Protein 2A26 (pdb70)

Sequence (140 aa):
HMASEELQKDLEEVVKKVVLLLLEEKKAATRKRVRDALTAEKSKIETEIKNKMQQKSHMASEELQKDLEEVKVLLEKATRKRVRDALTTAEKSSKIETEIKNKMSHMASEELQKDLEEVKVLLEKATRKRVRDALTAEKSKIETEIKNKM

Foldseek 3Di:
DDDLVVLVVVLVVLVVVLVVDDDVVVVVVSVVVNVVSVVVNVVNVVVD/DPLDLVVLVVVLVVLVVVLVVDDDPVVNVVSVVSNVVSVVSNVVVD/DVLDLVVLVVQLVVLVVVLVVDDDVVSVVVSVVVNVVSVVSNVVVD

Structure (mmCIF, N/CA/C/O backbone):
data_2A26
#
_entry.id   2A26
#
_cell.length_a   58.793
_cell.length_b   152.609
_cell.length_c   36.988
_cell.angle_alpha   90.00
_cell.angle_beta   90.00
_cell.angle_gamma   90.00
#
_symmetry.space_group_name_H-M   'C 2 2 21'
#
loop_
_entity.id
_entity.type
_entity.pdbx_description
1 polymer 'Calcyclin-binding protein'
2 non-polymer 'SULFATE ION'
3 non-polymer '3-CYCLOHEXYL-1-PROPYLSULFONIC ACID'
4 water water
#
loop_
_atom_site.group_PDB
_atom_site.id
_atom_site.type_symbol
_atom_site.label_atom_id
_atom_site.label_alt_id
_atom_site.label_comp_id
_atom_site.label_asym_id
_atom_site.label_entity_id
_atom_site.label_seq_id
_atom_site.pdbx_PDB_ins_code
_atom_site.Cartn_x
_atom_site.Cartn_y
_atom_site.Cartn_z
_atom_site.occupancy
_atom_site.B_iso_or_equiv
_atom_site.auth_seq_id
_atom_site.auth_comp_id
_atom_site.auth_asym_id
_atom_site.auth_atom_id
_atom_site.pdbx_PDB_model_num
ATOM 1 N N . HIS A 1 3 ? 11.440 31.410 -11.322 1.00 28.34 0 HIS A N 1
ATOM 2 C CA . HIS A 1 3 ? 12.587 31.947 -12.122 1.00 26.36 0 HIS A CA 1
ATOM 3 C C . HIS A 1 3 ? 13.697 32.510 -11.237 1.00 26.02 0 HIS A C 1
ATOM 4 O O . HIS A 1 3 ? 13.399 32.981 -10.113 1.00 28.01 0 HIS A O 1
ATOM 11 N N . MET A 1 4 ? 14.942 32.458 -11.741 1.00 25.11 1 MET A N 1
ATOM 12 C CA . MET A 1 4 ? 16.148 32.746 -10.927 1.00 23.81 1 MET A CA 1
ATOM 13 C C . MET A 1 4 ? 17.026 33.836 -11.510 1.00 23.07 1 MET A C 1
ATOM 14 O O . MET A 1 4 ? 17.111 33.982 -12.740 1.00 24.84 1 MET A O 1
ATOM 19 N N . ALA A 1 5 ? 17.669 34.624 -10.646 1.00 19.63 2 ALA A N 1
ATOM 20 C CA . ALA A 1 5 ? 18.655 35.608 -11.087 1.00 19.00 2 ALA A CA 1
ATOM 21 C C . ALA A 1 5 ? 19.994 35.318 -10.348 1.00 18.48 2 ALA A C 1
ATOM 22 O O . ALA A 1 5 ? 19.958 35.204 -9.108 1.00 16.96 2 ALA A O 1
ATOM 24 N N . SER A 1 6 ? 21.153 35.215 -11.024 1.00 19.46 3 SER A N 1
ATOM 25 C CA . SER A 1 6 ? 22.483 34.937 -10.430 1.00 18.87 3 SER A CA 1
ATOM 26 C C . SER A 1 6 ? 22.798 35.818 -9.228 1.00 17.11 3 SER A C 1
ATOM 27 O O . SER A 1 6 ? 23.180 35.349 -8.157 1.00 16.05 3 SER A O 1
ATOM 30 N N . GLU A 1 7 ? 22.560 37.108 -9.394 1.00 15.83 4 GLU A N 1
ATOM 31 C CA . GLU A 1 7 ? 22.900 38.036 -8.320 1.00 16.14 4 GLU A CA 1
ATOM 32 C C . GLU A 1 7 ? 22.056 37.756 -7.082 1.00 14.10 4 GLU A C 1
ATOM 33 O O . GLU A 1 7 ? 22.548 37.888 -5.944 1.00 15.17 4 GLU A O 1
ATOM 39 N N . GLU A 1 8 ? 20.759 37.460 -7.251 1.00 13.32 5 GLU A N 1
ATOM 40 C CA . GLU A 1 8 ? 19.904 37.199 -6.118 1.00 12.26 5 GLU A CA 1
ATOM 41 C C . GLU A 1 8 ? 20.247 35.876 -5.452 1.00 11.17 5 GLU A C 1
ATOM 42 O O . GLU A 1 8 ? 20.261 35.768 -4.219 1.00 12.03 5 GLU A O 1
ATOM 48 N N . LEU A 1 9 ? 20.548 34.857 -6.246 1.00 11.82 6 LEU A N 1
ATOM 49 C CA . LEU A 1 9 ? 20.993 33.555 -5.709 1.00 12.04 6 LEU A CA 1
ATOM 50 C C . LEU A 1 9 ? 22.304 33.712 -4.917 1.00 11.56 6 LEU A C 1
ATOM 51 O O . LEU A 1 9 ? 22.452 33.063 -3.881 1.00 12.03 6 LEU A O 1
ATOM 56 N N . GLN A 1 10 ? 23.217 34.577 -5.327 1.00 12.39 7 GLN A N 1
ATOM 57 C CA . GLN A 1 10 ? 24.441 34.804 -4.581 1.00 13.01 7 GLN A CA 1
ATOM 58 C C . GLN A 1 10 ? 24.150 35.467 -3.233 1.00 11.89 7 GLN A C 1
ATOM 59 O O . GLN A 1 10 ? 24.782 35.114 -2.224 1.00 13.15 7 GLN A O 1
ATOM 65 N N . LYS A 1 11 ? 23.144 36.344 -3.168 1.00 11.64 8 LYS A N 1
ATOM 66 C CA . LYS A 1 11 ? 22.750 36.896 -1.874 1.00 11.95 8 LYS A CA 1
ATOM 67 C C . LYS A 1 11 ? 22.102 35.851 -0.991 1.00 11.16 8 LYS A C 1
ATOM 68 O O . LYS A 1 11 ? 22.291 35.819 0.241 1.00 11.73 8 LYS A O 1
ATOM 74 N N . ASP A 1 12 ? 21.294 34.968 -1.580 1.00 11.09 9 ASP A N 1
ATOM 75 C CA . ASP A 1 12 ? 20.716 33.865 -0.804 1.00 11.32 9 ASP A CA 1
ATOM 76 C C . ASP A 1 12 ? 21.829 32.964 -0.248 1.00 10.87 9 ASP A C 1
ATOM 77 O O . ASP A 1 12 ? 21.759 32.521 0.901 1.00 11.37 9 ASP A O 1
ATOM 82 N N . LEU A 1 13 ? 22.835 32.666 -1.079 1.00 11.46 10 LEU A N 1
ATOM 83 C CA . LEU A 1 13 ? 23.960 31.831 -0.663 1.00 12.22 10 LEU A CA 1
ATOM 84 C C . LEU A 1 13 ? 24.690 32.481 0.529 1.00 11.28 10 LEU A C 1
ATOM 85 O O . LEU A 1 13 ? 25.037 31.796 1.491 1.00 11.92 10 LEU A O 1
ATOM 90 N N . GLU A 1 14 ? 24.904 33.784 0.439 1.00 11.38 11 GLU A N 1
ATOM 91 C CA . GLU A 1 14 ? 25.611 34.458 1.523 1.00 12.63 11 GLU A CA 1
ATOM 92 C C . GLU A 1 14 ? 24.870 34.292 2.837 1.00 11.16 11 GLU A C 1
ATOM 93 O O . GLU A 1 14 ? 25.457 34.043 3.900 1.00 13.34 11 GLU A O 1
ATOM 103 N N . GLU A 1 15 ? 23.547 34.422 2.803 1.00 11.06 12 GLU A N 1
ATOM 104 C CA . GLU A 1 15 ? 22.755 34.276 4.030 1.00 11.22 12 GLU A CA 1
ATOM 105 C C . GLU A 1 15 ? 22.714 32.838 4.522 1.00 10.97 12 GLU A C 1
ATOM 106 O O . GLU A 1 15 ? 22.836 32.606 5.729 1.00 12.45 12 GLU A O 1
ATOM 112 N N A VAL A 1 16 ? 22.477 31.866 3.637 0.50 10.96 13 VAL A N 1
ATOM 113 N N B VAL A 1 16 ? 22.560 31.860 3.641 0.50 10.88 13 VAL A N 1
ATOM 114 C CA A VAL A 1 16 ? 22.456 30.474 4.075 0.50 11.48 13 VAL A CA 1
ATOM 115 C CA B VAL A 1 16 ? 22.481 30.488 4.113 0.50 10.87 13 VAL A CA 1
ATOM 116 C C A VAL A 1 16 ? 23.768 30.194 4.784 0.50 10.91 13 VAL A C 1
ATOM 117 C C B VAL A 1 16 ? 23.806 29.974 4.718 0.50 10.92 13 VAL A C 1
ATOM 118 O O A VAL A 1 16 ? 23.748 29.587 5.861 0.50 11.72 13 VAL A O 1
ATOM 119 O O B VAL A 1 16 ? 23.805 29.177 5.658 0.50 11.57 13 VAL A O 1
ATOM 126 N N A LYS A 1 17 ? 24.895 30.656 4.219 0.50 11.50 14 LYS A N 1
ATOM 127 N N B LYS A 1 17 ? 24.949 30.448 4.228 0.50 11.43 14 LYS A N 1
ATOM 128 C CA A LYS A 1 17 ? 26.212 30.520 4.850 0.50 11.57 14 LYS A CA 1
ATOM 129 C CA B LYS A 1 17 ? 26.238 30.017 4.766 0.50 11.81 14 LYS A CA 1
ATOM 130 C C A LYS A 1 17 ? 26.202 31.142 6.262 0.50 9.98 14 LYS A C 1
ATOM 131 C C B LYS A 1 17 ? 26.399 30.462 6.196 0.50 11.10 14 LYS A C 1
ATOM 132 O O A LYS A 1 17 ? 26.675 30.528 7.226 0.50 11.68 14 LYS A O 1
ATOM 133 O O B LYS A 1 17 ? 26.940 29.715 7.011 0.50 11.40 14 LYS A O 1
ATOM 144 N N A VAL A 1 18 ? 25.701 32.373 6.393 0.50 10.42 15 VAL A N 1
ATOM 145 N N B VAL A 1 18 ? 25.967 31.673 6.513 0.50 10.21 15 VAL A N 1
ATOM 146 C CA A VAL A 1 18 ? 25.631 33.008 7.699 0.50 11.04 15 VAL A CA 1
ATOM 147 C CA B VAL A 1 18 ? 26.022 32.184 7.866 0.50 10.78 15 VAL A CA 1
ATOM 148 C C A VAL A 1 18 ? 24.822 32.196 8.714 0.50 10.86 15 VAL A C 1
ATOM 149 C C B VAL A 1 18 ? 25.108 31.381 8.754 0.50 10.16 15 VAL A C 1
ATOM 150 O O A VAL A 1 18 ? 25.235 32.045 9.873 0.50 12.14 15 VAL A O 1
ATOM 151 O O B VAL A 1 18 ? 25.503 30.947 9.846 0.50 11.38 15 VAL A O 1
ATOM 158 N N A LEU A 1 19 ? 23.675 31.671 8.288 0.50 9.86 16 LEU A N 1
ATOM 159 N N B LEU A 1 19 ? 23.866 31.173 8.324 0.50 9.84 16 LEU A N 1
ATOM 160 C CA A LEU A 1 19 ? 22.862 30.852 9.187 0.50 10.63 16 LEU A CA 1
ATOM 161 C CA B LEU A 1 19 ? 22.918 30.489 9.204 0.50 9.86 16 LEU A CA 1
ATOM 162 C C A LEU A 1 19 ? 23.564 29.573 9.581 0.50 9.98 16 LEU A C 1
ATOM 163 C C B LEU A 1 19 ? 23.235 29.018 9.413 0.50 10.99 16 LEU A C 1
ATOM 164 O O A LEU A 1 19 ? 23.422 29.126 10.729 0.50 10.54 16 LEU A O 1
ATOM 165 O O B LEU A 1 19 ? 22.987 28.467 10.479 0.50 11.95 16 LEU A O 1
ATOM 174 N N A LEU A 1 20 ? 24.328 29.001 8.654 0.50 10.82 17 LEU A N 1
ATOM 175 N N B LEU A 1 20 ? 23.778 28.369 8.403 0.50 10.81 17 LEU A N 1
ATOM 176 C CA A LEU A 1 20 ? 25.091 27.785 8.911 0.50 11.50 17 LEU A CA 1
ATOM 177 C CA B LEU A 1 20 ? 24.199 26.983 8.545 0.50 11.70 17 LEU A CA 1
ATOM 178 C C A LEU A 1 20 ? 26.262 28.008 9.889 0.50 12.26 17 LEU A C 1
ATOM 179 C C B LEU A 1 20 ? 25.182 26.830 9.695 0.50 11.32 17 LEU A C 1
ATOM 180 O O A LEU A 1 20 ? 26.795 27.048 10.445 0.50 14.37 17 LEU A O 1
ATOM 181 O O B LEU A 1 20 ? 25.110 25.882 10.498 0.50 13.36 17 LEU A O 1
ATOM 190 N N A GLU A 1 21 ? 26.692 29.252 10.070 0.50 11.50 18 GLU A N 1
ATOM 191 N N B GLU A 1 21 ? 26.128 27.749 9.799 0.50 12.56 18 GLU A N 1
ATOM 192 C CA A GLU A 1 21 ? 27.655 29.610 11.119 0.50 12.49 18 GLU A CA 1
ATOM 193 C CA B GLU A 1 21 ? 27.110 27.648 10.862 0.50 12.90 18 GLU A CA 1
ATOM 194 C C A GLU A 1 21 ? 27.047 29.351 12.483 0.50 12.90 18 GLU A C 1
ATOM 195 C C B GLU A 1 21 ? 26.484 27.806 12.229 0.50 13.44 18 GLU A C 1
ATOM 196 O O A GLU A 1 21 ? 27.802 29.037 13.403 0.50 15.98 18 GLU A O 1
ATOM 197 O O B GLU A 1 21 ? 26.918 27.158 13.188 0.50 15.21 18 GLU A O 1
ATOM 208 N N A LYS A 1 22 ? 25.714 29.498 12.579 0.50 12.75 19 LYS A N 1
ATOM 209 N N B LYS A 1 22 ? 25.503 28.680 12.328 0.50 12.74 19 LYS A N 1
ATOM 210 C CA A LYS A 1 22 ? 24.924 29.528 13.828 0.50 14.53 19 LYS A CA 1
ATOM 211 C CA B LYS A 1 22 ? 24.940 29.025 13.634 0.50 14.95 19 LYS A CA 1
ATOM 212 C C A LYS A 1 22 ? 24.213 28.223 14.204 0.50 14.84 19 LYS A C 1
ATOM 213 C C B LYS A 1 22 ? 23.921 27.989 14.086 0.50 15.14 19 LYS A C 1
ATOM 214 O O A LYS A 1 22 ? 24.113 27.812 15.373 0.50 15.42 19 LYS A O 1
ATOM 215 O O B LYS A 1 22 ? 23.411 28.091 15.240 0.50 16.86 19 LYS A O 1
ATOM 226 N N A ALA A 1 23 ? 23.682 27.516 13.243 0.50 15.66 20 ALA A N 1
ATOM 227 N N B ALA A 1 23 ? 23.670 26.995 13.224 0.50 15.02 20 ALA A N 1
ATOM 228 C CA A ALA A 1 23 ? 22.789 26.411 13.555 0.50 16.00 20 ALA A CA 1
ATOM 229 C CA B ALA A 1 23 ? 22.683 25.954 13.454 0.50 16.64 20 ALA A CA 1
ATOM 230 C C A ALA A 1 23 ? 23.512 25.271 14.309 0.50 17.28 20 ALA A C 1
ATOM 231 C C B ALA A 1 23 ? 23.438 24.899 14.164 0.50 18.15 20 ALA A C 1
ATOM 232 O O A ALA A 1 23 ? 24.680 25.012 13.943 0.50 17.74 20 ALA A O 1
ATOM 233 O O B ALA A 1 23 ? 24.491 24.396 13.732 0.50 18.72 20 ALA A O 1
ATOM 236 N N . THR A 1 24 ? 22.829 24.627 15.294 1.00 18.39 21 THR A N 1
ATOM 237 C CA . THR A 1 24 ? 23.303 23.587 16.208 1.00 20.84 21 THR A CA 1
ATOM 238 C C . THR A 1 24 ? 22.511 22.280 16.085 1.00 21.08 21 THR A C 1
ATOM 239 O O . THR A 1 24 ? 22.999 21.237 16.533 1.00 24.45 21 THR A O 1
ATOM 243 N N . ARG A 1 25 ? 21.286 22.313 15.565 1.00 17.28 22 ARG A N 1
ATOM 244 C CA . ARG A 1 25 ? 20.430 21.125 15.544 1.00 16.45 22 ARG A CA 1
ATOM 245 C C . ARG A 1 25 ? 20.635 20.362 14.224 1.00 15.68 22 ARG A C 1
ATOM 246 O O . ARG A 1 25 ? 20.569 20.961 13.139 1.00 16.57 22 ARG A O 1
ATOM 254 N N . LYS A 1 26 ? 20.836 19.039 14.302 1.00 16.80 23 LYS A N 1
ATOM 255 C CA . LYS A 1 26 ? 21.068 18.202 13.115 1.00 17.86 23 LYS A CA 1
ATOM 256 C C . LYS A 1 26 ? 20.038 18.426 12.001 1.00 15.74 23 LYS A C 1
ATOM 257 O O . LYS A 1 26 ? 20.408 18.613 10.835 1.00 17.08 23 LYS A O 1
ATOM 263 N N . ARG A 1 27 ? 18.735 18.382 12.320 1.00 16.54 24 ARG A N 1
ATOM 264 C CA . ARG A 1 27 ? 17.798 18.471 11.193 1.00 17.03 24 ARG A CA 1
ATOM 265 C C . ARG A 1 27 ? 17.812 19.828 10.520 1.00 15.10 24 ARG A C 1
ATOM 266 O O . ARG A 1 27 ? 17.547 19.903 9.323 1.00 15.38 24 ARG A O 1
ATOM 274 N N . VAL A 1 28 ? 18.139 20.868 11.305 1.00 14.95 25 VAL A N 1
ATOM 275 C CA . VAL A 1 28 ? 18.194 22.224 10.750 1.00 14.18 25 VAL A CA 1
ATOM 276 C C . VAL A 1 28 ? 19.440 22.406 9.924 1.00 13.51 25 VAL A C 1
ATOM 277 O O . VAL A 1 28 ? 19.383 22.953 8.829 1.00 13.78 25 VAL A O 1
ATOM 281 N N . ARG A 1 29 ? 20.586 21.947 10.416 1.00 14.00 26 ARG A N 1
ATOM 282 C CA . ARG A 1 29 ? 21.825 21.969 9.639 1.00 15.09 26 ARG A CA 1
ATOM 283 C C . ARG A 1 29 ? 21.649 21.178 8.349 0.50 9.79 26 ARG A C 1
ATOM 284 O O . ARG A 1 29 ? 22.061 21.645 7.286 0.50 9.46 26 ARG A O 1
ATOM 298 N N . ASP A 1 30 ? 21.010 20.000 8.404 1.00 14.19 27 ASP A N 1
ATOM 299 C CA . ASP A 1 30 ? 20.837 19.220 7.200 1.00 15.66 27 ASP A CA 1
ATOM 300 C C . ASP A 1 30 ? 19.955 19.984 6.188 1.00 13.90 27 ASP A C 1
ATOM 301 O O . ASP A 1 30 ? 20.218 20.004 4.965 1.00 15.43 27 ASP A O 1
ATOM 306 N N . ALA A 1 31 ? 18.860 20.580 6.679 1.00 14.70 28 ALA A N 1
ATOM 307 C CA . ALA A 1 31 ? 17.983 21.310 5.744 1.00 15.54 28 ALA A CA 1
ATOM 308 C C . ALA A 1 31 ? 18.695 22.495 5.106 1.00 14.01 28 ALA A C 1
ATOM 309 O O . ALA A 1 31 ? 18.539 22.759 3.912 1.00 15.40 28 ALA A O 1
ATOM 311 N N . LEU A 1 32 ? 19.496 23.222 5.883 1.00 13.66 29 LEU A N 1
ATOM 312 C CA . LEU A 1 32 ? 20.220 24.364 5.327 1.00 13.64 29 LEU A CA 1
ATOM 313 C C . LEU A 1 32 ? 21.327 23.923 4.392 1.00 13.60 29 LEU A C 1
ATOM 314 O O . LEU A 1 32 ? 21.575 24.636 3.410 1.00 15.09 29 LEU A O 1
ATOM 319 N N . THR A 1 33 ? 22.012 22.812 4.687 1.00 14.29 30 THR A N 1
ATOM 320 C CA . THR A 1 33 ? 23.057 22.319 3.772 1.00 15.83 30 THR A CA 1
ATOM 321 C C . THR A 1 33 ? 22.479 21.915 2.436 1.00 15.03 30 THR A C 1
ATOM 322 O O . THR A 1 33 ? 23.043 22.191 1.382 1.00 16.31 30 THR A O 1
ATOM 329 N N . ALA A 1 34 ? 21.320 21.273 2.502 1.00 15.95 31 ALA A N 1
ATOM 330 C CA . ALA A 1 34 ? 20.633 20.914 1.249 1.00 16.02 31 ALA A CA 1
ATOM 331 C C . ALA A 1 34 ? 20.224 22.142 0.433 1.00 15.47 31 ALA A C 1
ATOM 332 O O . ALA A 1 34 ? 20.395 22.188 -0.787 1.00 17.07 31 ALA A O 1
ATOM 334 N N . GLU A 1 35 ? 19.704 23.158 1.110 1.00 15.44 32 GLU A N 1
ATOM 335 C CA . GLU A 1 35 ? 19.345 24.384 0.429 1.00 15.87 32 GLU A CA 1
ATOM 336 C C . GLU A 1 35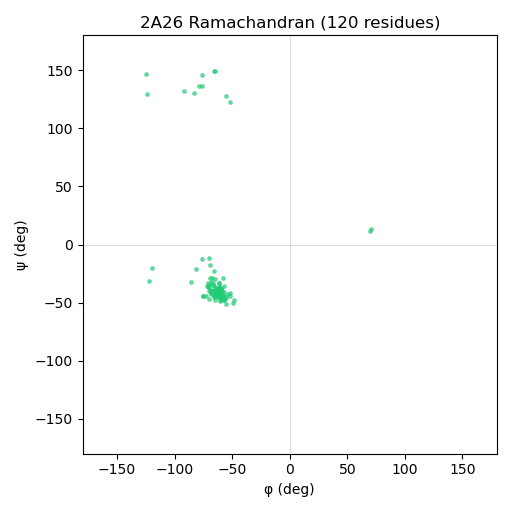 ? 20.581 25.069 -0.150 1.00 14.98 32 GLU A C 1
ATOM 337 O O . GLU A 1 35 ? 20.527 25.549 -1.290 1.00 15.63 32 GLU A O 1
ATOM 343 N N . LYS A 1 36 ? 21.689 25.103 0.580 1.00 15.00 33 LYS A N 1
ATOM 344 C CA . LYS A 1 36 ? 22.917 25.656 0.072 1.00 14.92 33 LYS A CA 1
ATOM 345 C C . LYS A 1 36 ? 23.351 24.962 -1.213 1.00 14.25 33 LYS A C 1
ATOM 346 O O . LYS A 1 36 ? 23.723 25.602 -2.203 1.00 15.10 33 LYS A O 1
ATOM 352 N N . SER A 1 37 ? 23.302 23.629 -1.219 1.00 15.91 34 SER A N 1
ATOM 353 C CA . SER A 1 37 ? 23.708 22.866 -2.387 1.00 17.30 34 SER A CA 1
ATOM 354 C C . SER A 1 37 ? 22.840 23.191 -3.611 1.00 16.37 34 SER A C 1
ATOM 355 O O . SER A 1 37 ? 23.352 23.345 -4.743 1.00 17.93 34 SER A O 1
ATOM 358 N N . LYS A 1 38 ? 21.533 23.310 -3.387 1.00 16.90 35 LYS A N 1
ATOM 359 C CA . LYS A 1 38 ? 20.607 23.662 -4.480 1.00 17.58 35 LYS A CA 1
ATOM 360 C C . LYS A 1 38 ? 20.890 25.042 -5.048 1.00 16.59 35 LYS A C 1
ATOM 361 O O . LYS A 1 38 ? 20.896 25.234 -6.281 1.00 17.81 35 LYS A O 1
ATOM 367 N N . ILE A 1 39 ? 21.140 25.998 -4.146 1.00 15.13 36 ILE A N 1
ATOM 368 C CA . ILE A 1 39 ? 21.492 27.341 -4.574 1.00 14.75 36 ILE A CA 1
ATOM 369 C C . ILE A 1 39 ? 22.795 27.346 -5.415 1.00 13.77 36 ILE A C 1
ATOM 370 O O . ILE A 1 39 ? 22.892 27.985 -6.459 1.00 14.91 36 ILE A O 1
ATOM 375 N N . GLU A 1 40 ? 23.804 26.601 -4.963 1.00 14.34 37 GLU A N 1
ATOM 376 C CA . GLU A 1 40 ? 25.077 26.528 -5.678 1.00 16.52 37 GLU A CA 1
ATOM 377 C C . GLU A 1 40 ? 24.917 25.946 -7.101 1.00 16.57 37 GLU A C 1
ATOM 378 O O . GLU A 1 40 ? 25.473 26.452 -8.072 1.00 16.87 37 GLU A O 1
ATOM 384 N N . THR A 1 41 ? 24.072 24.921 -7.210 1.00 16.98 38 THR A N 1
ATOM 385 C CA . THR A 1 41 ? 23.750 24.360 -8.539 1.00 17.69 38 THR A CA 1
ATOM 386 C C . THR A 1 41 ? 23.085 25.400 -9.437 1.00 17.13 38 THR A C 1
ATOM 387 O O . THR A 1 41 ? 23.419 25.522 -10.632 1.00 17.28 38 THR A O 1
ATOM 391 N N . GLU A 1 42 ? 22.130 26.128 -8.894 1.00 16.06 39 GLU A N 1
ATOM 392 C CA . GLU A 1 42 ? 21.471 27.150 -9.669 1.00 14.89 39 GLU A CA 1
ATOM 393 C C . GLU A 1 42 ? 22.395 28.264 -10.098 1.00 13.71 39 GLU A C 1
ATOM 394 O O . GLU A 1 42 ? 22.305 28.744 -11.233 1.00 14.44 39 GLU A O 1
ATOM 400 N N . ILE A 1 43 ? 23.319 28.663 -9.220 1.00 14.17 40 ILE A N 1
ATOM 401 C CA . ILE A 1 43 ? 24.310 29.670 -9.596 1.00 13.64 40 ILE A CA 1
ATOM 402 C C . ILE A 1 43 ? 25.205 29.204 -10.753 1.00 12.90 40 ILE A C 1
ATOM 403 O O . ILE A 1 43 ? 25.435 29.933 -11.693 1.00 13.80 40 ILE A O 1
ATOM 408 N N . LYS A 1 44 ? 25.655 27.971 -10.665 1.00 15.02 41 LYS A N 1
ATOM 409 C CA . LYS A 1 44 ? 26.437 27.436 -11.769 1.00 15.70 41 LYS A CA 1
ATOM 410 C C . LYS A 1 44 ? 25.686 27.488 -13.092 1.00 15.29 41 LYS A C 1
ATOM 411 O O . LYS A 1 44 ? 26.244 27.902 -14.107 1.00 15.77 41 LYS A O 1
ATOM 417 N N . ASN A 1 45 ? 24.431 27.040 -13.084 1.00 15.79 42 ASN A N 1
ATOM 418 C CA . ASN A 1 45 ? 23.657 27.060 -14.329 1.00 15.88 42 ASN A CA 1
ATOM 419 C C . ASN A 1 45 ? 23.471 28.494 -14.810 1.00 14.24 42 ASN A C 1
ATOM 420 O O . ASN A 1 45 ? 23.594 28.751 -16.016 1.00 15.89 42 ASN A O 1
ATOM 425 N N . LYS A 1 46 ? 23.189 29.446 -13.927 1.00 14.89 43 LYS A N 1
ATOM 426 C CA . LYS A 1 46 ? 23.018 30.854 -14.388 1.00 15.79 43 LYS A CA 1
ATOM 427 C C . LYS A 1 46 ? 24.300 31.475 -14.916 1.00 15.33 43 LYS A C 1
ATOM 428 O O . LYS A 1 46 ? 24.289 32.257 -15.880 1.00 16.76 43 LYS A O 1
ATOM 434 N N . MET A 1 47 ? 25.425 31.087 -14.358 1.00 15.33 44 MET A N 1
ATOM 435 C CA . MET A 1 47 ? 26.697 31.610 -14.855 1.00 15.48 44 MET A CA 1
ATOM 436 C C . MET A 1 47 ? 26.993 31.026 -16.235 1.00 15.37 44 MET A C 1
ATOM 437 O O . MET A 1 47 ? 27.549 31.733 -17.119 1.00 17.05 44 MET A O 1
ATOM 442 N N . GLN A 1 48 ? 26.605 29.767 -16.462 1.00 14.76 45 GLN A N 1
ATOM 443 C CA . GLN A 1 48 ? 26.738 29.165 -17.792 1.00 15.72 45 GLN A CA 1
ATOM 444 C C . GLN A 1 48 ? 25.876 29.880 -18.808 1.00 15.79 45 GLN A C 1
ATOM 445 O O . GLN A 1 48 ? 26.261 30.079 -19.974 1.00 18.03 45 GLN A O 1
ATOM 455 N N . GLN A 1 49 ? 24.649 30.206 -18.440 1.00 16.17 46 GLN A N 1
ATOM 456 C CA . GLN A 1 49 ? 23.682 30.861 -19.325 1.00 16.72 46 GLN A CA 1
ATOM 457 C C . GLN A 1 49 ? 23.940 32.323 -19.533 1.00 17.64 46 GLN A C 1
ATOM 458 O O . GLN A 1 49 ? 23.356 32.873 -20.473 1.00 20.73 46 GLN A O 1
ATOM 464 N N . LYS A 1 50 ? 24.806 32.982 -18.760 1.00 18.76 47 LYS A N 1
ATOM 465 C CA . LYS A 1 50 ? 25.049 34.425 -18.854 1.00 20.72 47 LYS A CA 1
ATOM 466 C C . LYS A 1 50 ? 25.566 34.830 -20.258 1.00 22.88 47 LYS A C 1
ATOM 467 O O . LYS A 1 50 ? 25.096 35.838 -20.814 1.00 26.19 47 LYS A O 1
ATOM 474 N N . SER B 1 2 ? 15.494 11.130 23.464 1.00 24.87 -1 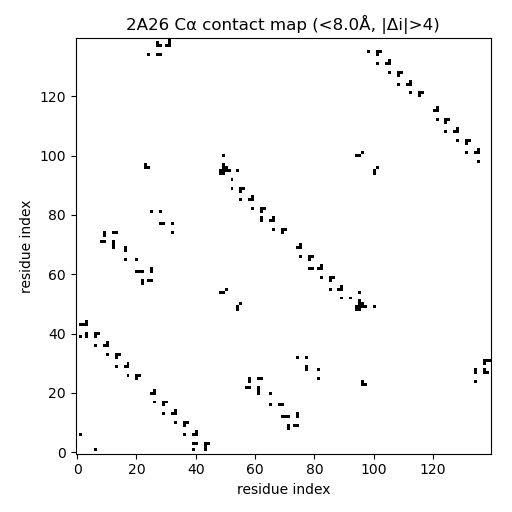SER B N 1
ATOM 475 C CA . SER B 1 2 ? 15.678 10.244 22.271 1.00 23.18 -1 SER B CA 1
ATOM 476 C C . SER B 1 2 ? 15.013 10.763 20.982 1.00 19.29 -1 SER B C 1
ATOM 477 O O . SER B 1 2 ? 14.383 11.822 20.967 1.00 18.55 -1 SER B O 1
ATOM 480 N N . HIS B 1 3 ? 15.209 9.999 19.910 1.00 16.71 0 HIS B N 1
ATOM 481 C CA . HIS B 1 3 ? 14.687 10.417 18.589 1.00 14.60 0 HIS B CA 1
ATOM 482 C C . HIS B 1 3 ? 13.194 10.681 18.683 1.00 13.64 0 HIS B C 1
ATOM 483 O O . HIS B 1 3 ? 12.396 9.830 19.119 1.00 15.27 0 HIS B O 1
ATOM 490 N N . MET B 1 4 ? 12.828 11.868 18.221 1.00 13.46 1 MET B N 1
ATOM 491 C CA . MET B 1 4 ? 11.429 12.289 18.138 1.00 13.65 1 MET B CA 1
ATOM 492 C C . MET B 1 4 ? 10.738 12.538 19.493 1.00 14.64 1 MET B C 1
ATOM 493 O O . MET B 1 4 ? 9.528 12.714 19.550 1.00 15.85 1 MET B O 1
ATOM 501 N N . ALA B 1 5 ? 11.530 12.575 20.561 1.00 15.50 2 ALA B N 1
ATOM 502 C CA . ALA B 1 5 ? 10.989 12.957 21.864 1.00 16.74 2 ALA B CA 1
ATOM 503 C C . ALA B 1 5 ? 10.542 14.410 21.801 1.00 16.07 2 ALA B C 1
ATOM 504 O O . ALA B 1 5 ? 11.118 15.243 21.109 1.00 15.94 2 ALA B O 1
ATOM 506 N N . SER B 1 6 ? 9.539 14.744 22.568 1.00 17.01 3 SER B N 1
ATOM 507 C CA . SER B 1 6 ? 9.004 16.085 22.648 1.00 18.01 3 SER B CA 1
ATOM 508 C C . SER B 1 6 ? 10.086 17.127 22.922 1.00 16.77 3 SER B C 1
ATOM 509 O O . SER B 1 6 ? 10.055 18.194 22.306 1.00 16.30 3 SER B O 1
ATOM 514 N N . GLU B 1 7 ? 11.025 16.829 23.827 1.00 17.67 4 GLU B N 1
ATOM 515 C CA . GLU B 1 7 ? 12.029 17.832 24.156 1.00 18.39 4 GLU B CA 1
ATOM 516 C C . GLU B 1 7 ? 12.972 18.085 23.010 1.00 16.67 4 GLU B C 1
ATOM 517 O O . GLU B 1 7 ? 13.471 19.219 22.852 1.00 17.28 4 GLU B O 1
ATOM 523 N N . GLU B 1 8 ? 13.239 17.046 22.224 1.00 15.80 5 GLU B N 1
ATOM 524 C CA . GLU B 1 8 ? 14.064 17.234 21.030 1.00 14.62 5 GLU B CA 1
ATOM 525 C C . GLU B 1 8 ? 13.358 18.074 19.976 1.00 13.65 5 GLU B C 1
ATOM 526 O O . GLU B 1 8 ? 13.966 18.927 19.325 1.00 14.13 5 GLU B O 1
ATOM 532 N N . LEU B 1 9 ? 12.071 17.834 19.763 1.00 13.56 6 LEU B N 1
ATOM 533 C CA . LEU B 1 9 ? 11.321 18.642 18.805 1.00 13.37 6 LEU B CA 1
ATOM 534 C C . LEU B 1 9 ? 11.255 20.089 19.279 1.00 13.01 6 LEU B C 1
ATOM 535 O O . LEU B 1 9 ? 11.322 20.978 18.457 1.00 13.27 6 LEU B O 1
ATOM 540 N N . GLN B 1 10 ? 11.127 20.321 20.591 1.00 14.25 7 GLN B N 1
ATOM 541 C CA . GLN B 1 10 ? 11.078 21.687 21.060 1.00 14.42 7 GLN B CA 1
ATOM 542 C C . GLN B 1 10 ? 12.420 22.392 20.809 1.00 13.52 7 GLN B C 1
ATOM 543 O O . GLN B 1 10 ? 12.433 23.593 20.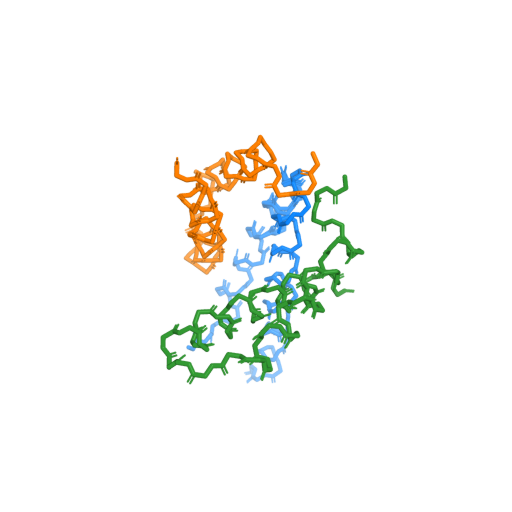437 1.00 14.74 7 GLN B O 1
ATOM 549 N N . LYS B 1 11 ? 13.533 21.675 20.942 1.00 13.56 8 LYS B N 1
ATOM 550 C CA . LYS B 1 11 ? 14.817 22.281 20.639 1.00 14.05 8 LYS B CA 1
ATOM 551 C C . LYS B 1 11 ? 14.949 22.565 19.137 1.00 12.84 8 LYS B C 1
ATOM 552 O O . LYS B 1 11 ? 15.528 23.597 18.756 1.00 12.89 8 LYS B O 1
ATOM 558 N N . ASP B 1 12 ? 14.479 21.653 18.281 1.00 12.32 9 ASP B N 1
ATOM 559 C CA . ASP B 1 12 ? 14.442 21.910 16.838 1.00 12.04 9 ASP B CA 1
ATOM 560 C C . ASP B 1 12 ? 13.661 23.196 16.548 1.00 11.54 9 ASP B C 1
ATOM 561 O O . ASP B 1 12 ? 14.113 24.062 15.765 1.00 11.69 9 ASP B O 1
ATOM 566 N N . LEU B 1 13 ? 12.452 23.294 17.110 1.00 12.34 10 LEU B N 1
ATOM 567 C CA . LEU B 1 13 ? 11.607 24.432 16.836 1.00 12.13 10 LEU B CA 1
ATOM 568 C C . LEU B 1 13 ? 12.241 25.738 17.302 1.00 12.07 10 LEU B C 1
ATOM 569 O O . LEU B 1 13 ? 12.199 26.754 16.593 1.00 12.24 10 LEU B O 1
ATOM 574 N N . GLU B 1 14 ? 12.802 25.733 18.506 1.00 12.17 11 GLU B N 1
ATOM 575 C CA . GLU B 1 14 ? 13.400 26.962 19.012 1.00 12.79 11 GLU B CA 1
ATOM 576 C C . GLU B 1 14 ? 14.526 27.424 18.099 1.00 12.45 11 GLU B C 1
ATOM 577 O O . GLU B 1 14 ? 14.632 28.634 17.830 1.00 12.80 11 GLU B O 1
ATOM 583 N N . GLU B 1 15 ? 15.349 26.495 17.635 1.00 11.96 12 GLU B N 1
ATOM 584 C CA . GLU B 1 15 ? 16.402 26.917 16.721 1.00 12.50 12 GLU B CA 1
ATOM 585 C C . GLU B 1 15 ? 15.881 27.517 15.420 1.00 10.83 12 GLU B C 1
ATOM 586 O O . GLU B 1 15 ? 16.397 28.520 14.961 1.00 11.47 12 GLU B O 1
ATOM 592 N N . VAL B 1 16 ? 14.837 26.902 14.838 1.00 10.84 13 VAL B N 1
ATOM 593 C CA . VAL B 1 16 ? 14.306 27.481 13.624 1.00 11.01 13 VAL B CA 1
ATOM 594 C C . VAL B 1 16 ? 13.767 28.900 13.870 1.00 10.52 13 VAL B C 1
ATOM 595 O O . VAL B 1 16 ? 13.948 29.784 13.027 1.00 10.82 13 VAL B O 1
ATOM 602 N N . LYS B 1 17 ? 13.146 29.130 15.020 1.00 10.52 14 LYS B N 1
ATOM 603 C CA . LYS B 1 17 ? 12.652 30.480 15.343 1.00 10.88 14 LYS B CA 1
ATOM 604 C C . LYS B 1 17 ? 13.817 31.460 15.526 1.00 9.96 14 LYS B C 1
ATOM 605 O O . LYS B 1 17 ? 13.734 32.620 15.101 1.00 10.69 14 LYS B O 1
ATOM 611 N N . VAL B 1 18 ? 14.894 31.020 16.159 1.00 10.13 15 VAL B N 1
ATOM 612 C CA . VAL B 1 18 ? 16.096 31.870 16.315 1.00 10.50 15 VAL B CA 1
ATOM 613 C C . VAL B 1 18 ? 16.616 32.256 14.941 1.00 10.16 15 VAL B C 1
ATOM 614 O O . VAL B 1 18 ? 16.971 33.437 14.687 1.00 11.41 15 VAL B O 1
ATOM 618 N N . LEU B 1 19 ? 16.702 31.302 14.007 1.00 10.22 16 LEU B N 1
ATOM 619 C CA . LEU B 1 19 ? 17.233 31.603 12.675 1.00 10.79 16 LEU B CA 1
ATOM 620 C C . LEU B 1 19 ? 16.272 32.446 11.853 1.00 9.86 16 LEU B C 1
ATOM 621 O O . LEU B 1 19 ? 16.716 33.311 11.099 1.00 10.71 16 LEU B O 1
ATOM 626 N N . LEU B 1 20 ? 14.960 32.235 11.977 1.00 10.04 17 LEU B N 1
ATOM 627 C CA . LEU B 1 20 ? 14.000 33.086 11.296 1.00 10.37 17 LEU B CA 1
ATOM 628 C C . LEU B 1 20 ? 14.103 34.535 11.764 1.00 10.58 17 LEU B C 1
ATOM 629 O O . LEU B 1 20 ? 13.873 35.459 10.964 1.00 11.88 17 LEU B O 1
ATOM 634 N N . GLU B 1 21 ? 14.435 34.787 13.023 1.00 10.33 18 GLU B N 1
ATOM 635 C CA . GLU B 1 21 ? 14.582 36.175 13.451 1.00 10.80 18 GLU B CA 1
ATOM 636 C C . GLU B 1 21 ? 15.755 36.844 12.709 1.00 10.95 18 GLU B C 1
ATOM 637 O O . GLU B 1 21 ? 15.712 38.049 12.501 1.00 13.07 18 GLU B O 1
ATOM 643 N N . LYS B 1 22 ? 16.780 36.092 12.327 1.00 11.26 19 LYS B N 1
ATOM 644 C CA . LYS B 1 22 ? 17.953 36.600 11.620 1.00 12.00 19 LYS B CA 1
ATOM 645 C C . LYS B 1 22 ? 17.762 36.674 10.103 1.00 11.55 19 LYS B C 1
ATOM 646 O O . LYS B 1 22 ? 18.344 37.515 9.444 1.00 14.85 19 LYS B O 1
ATOM 652 N N . ALA B 1 23 ? 16.989 35.780 9.527 1.00 11.09 20 ALA B N 1
ATOM 653 C CA . ALA B 1 23 ? 16.955 35.588 8.074 1.00 10.75 20 ALA B CA 1
ATOM 654 C C . ALA B 1 23 ? 16.173 36.704 7.425 1.00 10.70 20 ALA B C 1
ATOM 655 O O . ALA B 1 23 ? 15.038 36.999 7.838 1.00 12.80 20 ALA B O 1
ATOM 657 N N . THR B 1 24 ? 16.698 37.232 6.318 1.00 11.88 21 THR B N 1
ATOM 658 C CA . THR B 1 24 ? 16.010 38.277 5.551 1.00 14.74 21 THR B CA 1
ATOM 659 C C . THR B 1 24 ? 15.697 37.870 4.105 1.00 13.02 21 THR B C 1
ATOM 660 O O . THR B 1 24 ? 14.840 38.533 3.520 1.00 16.60 21 THR B O 1
ATOM 664 N N . ARG B 1 25 ? 16.373 36.866 3.539 1.00 11.59 22 ARG B N 1
ATOM 665 C CA . ARG B 1 25 ? 16.170 36.522 2.128 1.00 11.35 22 ARG B CA 1
ATOM 666 C C . ARG B 1 25 ? 14.937 35.622 2.014 1.00 11.40 22 ARG B C 1
ATOM 667 O O . ARG B 1 25 ? 14.846 34.612 2.741 1.00 11.92 22 ARG B O 1
ATOM 675 N N . LYS B 1 26 ? 14.031 35.955 1.114 1.00 12.02 23 LYS B N 1
ATOM 676 C CA . LYS B 1 26 ? 12.822 35.157 0.943 1.00 12.52 23 LYS B CA 1
ATOM 677 C C . LYS B 1 26 ? 13.103 33.678 0.740 1.00 12.69 23 LYS B C 1
ATOM 678 O O . LYS B 1 26 ? 12.447 32.823 1.353 1.00 12.98 23 LYS B O 1
ATOM 684 N N . ARG B 1 27 ? 14.083 33.348 -0.095 1.00 13.08 24 ARG B N 1
ATOM 685 C CA . ARG B 1 27 ? 14.325 31.932 -0.382 1.00 13.26 24 ARG B CA 1
ATOM 686 C C . ARG B 1 27 ? 14.740 31.172 0.889 1.00 12.38 24 ARG B C 1
ATOM 687 O O . ARG B 1 27 ? 14.344 30.002 1.117 1.00 13.11 24 ARG B O 1
ATOM 695 N N . VAL B 1 28 ? 15.567 31.819 1.702 1.00 11.82 25 VAL B N 1
ATOM 696 C CA . VAL B 1 28 ? 16.036 31.193 2.939 1.00 11.73 25 VAL B CA 1
ATOM 697 C C . VAL B 1 28 ? 14.921 31.125 3.977 1.00 11.48 25 VAL B C 1
ATOM 698 O O . VAL B 1 28 ? 14.754 30.099 4.653 1.00 11.79 25 VAL B O 1
ATOM 702 N N . ARG B 1 29 ? 14.179 32.213 4.122 1.00 11.34 26 ARG B N 1
ATOM 703 C CA . ARG B 1 29 ? 13.023 32.187 5.012 1.00 10.86 26 ARG B CA 1
ATOM 704 C C . ARG B 1 29 ? 12.020 31.107 4.632 1.00 11.82 26 ARG B C 1
ATOM 705 O O . ARG B 1 29 ? 11.502 30.406 5.507 1.00 12.62 26 ARG B O 1
ATOM 713 N N . ASP B 1 30 ? 11.769 30.915 3.343 1.00 11.73 27 ASP B N 1
ATOM 714 C CA . ASP B 1 30 ? 10.863 29.858 2.911 1.00 12.94 27 ASP B CA 1
ATOM 715 C C . ASP B 1 30 ? 11.354 28.483 3.306 1.00 12.92 27 ASP B C 1
ATOM 716 O O . ASP B 1 30 ? 10.542 27.640 3.739 1.00 13.94 27 ASP B O 1
ATOM 721 N N . ALA B 1 31 ? 12.640 28.204 3.161 1.00 12.90 28 ALA B N 1
ATOM 722 C CA . ALA B 1 31 ? 13.203 26.924 3.583 1.00 13.04 28 ALA B CA 1
ATOM 723 C C . ALA B 1 31 ? 13.059 26.712 5.078 1.00 12.33 28 ALA B C 1
ATOM 724 O O . ALA B 1 31 ? 12.725 25.630 5.551 1.00 13.91 28 ALA B O 1
ATOM 726 N N . LEU B 1 32 ? 13.337 27.743 5.869 1.00 11.09 29 LEU B N 1
ATOM 727 C CA . LEU B 1 32 ? 13.181 27.658 7.317 1.00 11.03 29 LEU B CA 1
ATOM 728 C C . LEU B 1 32 ? 11.721 27.490 7.706 1.00 11.00 29 LEU B C 1
ATOM 729 O O . LEU B 1 32 ? 11.415 26.721 8.632 1.00 11.96 29 LEU B O 1
ATOM 734 N N . THR B 1 33 ? 10.800 28.220 7.082 1.00 11.39 30 THR B N 1
ATOM 735 C CA A THR B 1 33 ? 9.401 28.092 7.483 0.40 12.53 30 THR B CA 1
ATOM 736 C CA B THR B 1 33 ? 9.384 28.138 7.397 0.60 12.21 30 THR B CA 1
ATOM 737 C C A THR B 1 33 ? 8.864 26.709 7.095 0.40 12.49 30 THR B C 1
ATOM 738 C C B THR B 1 33 ? 8.849 26.739 7.067 0.60 12.27 30 THR B C 1
ATOM 739 O O A THR B 1 33 ? 8.036 26.161 7.829 0.40 13.43 30 THR B O 1
ATOM 740 O O B THR B 1 33 ? 8.006 26.219 7.813 0.60 13.86 30 THR B O 1
ATOM 747 N N . ALA B 1 34 ? 9.344 26.116 6.000 1.00 12.68 31 ALA B N 1
ATOM 748 C CA . ALA B 1 34 ? 8.929 24.737 5.671 1.00 13.83 31 ALA B CA 1
ATOM 749 C C . ALA B 1 34 ? 9.338 23.777 6.774 1.00 13.17 31 ALA B C 1
ATOM 750 O O . ALA B 1 34 ? 8.548 22.906 7.182 1.00 14.72 31 ALA B O 1
ATOM 752 N N . GLU B 1 35 ? 10.556 23.940 7.298 1.00 13.24 32 GLU B N 1
ATOM 753 C CA . GLU B 1 35 ? 10.981 23.093 8.391 1.00 13.47 32 GLU B CA 1
ATOM 754 C C . GLU B 1 35 ? 10.193 23.361 9.659 1.00 13.16 32 GLU B C 1
ATOM 755 O O . GLU B 1 35 ? 9.786 22.422 10.368 1.00 13.71 32 GLU B O 1
ATOM 761 N N . LYS B 1 36 ? 9.934 24.633 9.941 1.00 12.91 33 LYS B N 1
ATOM 762 C CA . LYS B 1 36 ? 9.131 25.023 11.102 1.00 12.99 33 LYS B CA 1
ATOM 763 C C . LYS B 1 36 ? 7.759 24.345 11.080 1.0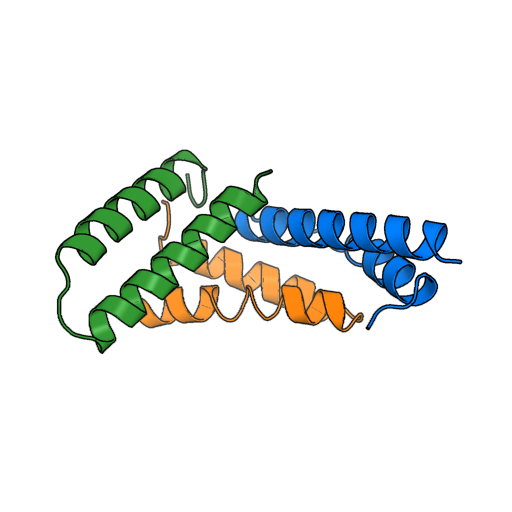0 13.04 33 LYS B C 1
ATOM 764 O O . LYS B 1 36 ? 7.325 23.826 12.080 1.00 13.32 33 LYS B O 1
ATOM 770 N N . SER B 1 37 ? 7.108 24.367 9.920 1.00 13.49 34 SER B N 1
ATOM 771 C CA A SER B 1 37 ? 5.783 23.787 9.717 0.50 13.91 34 SER B CA 1
ATOM 772 C CA B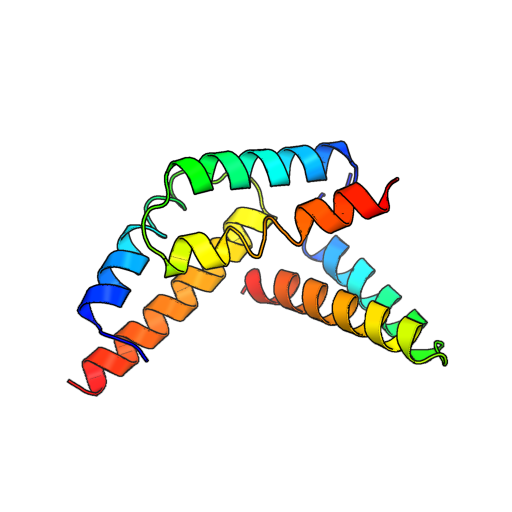 SER B 1 37 ? 5.773 23.811 9.838 0.50 14.02 34 SER B CA 1
ATOM 773 C C A SER B 1 37 ? 5.775 22.290 10.010 0.50 13.70 34 SER B C 1
ATOM 774 C C B SER B 1 37 ? 5.844 22.317 10.155 0.50 13.89 34 SER B C 1
ATOM 775 O O A SER B 1 37 ? 4.838 21.746 10.599 0.50 13.74 34 SER B O 1
ATOM 776 O O 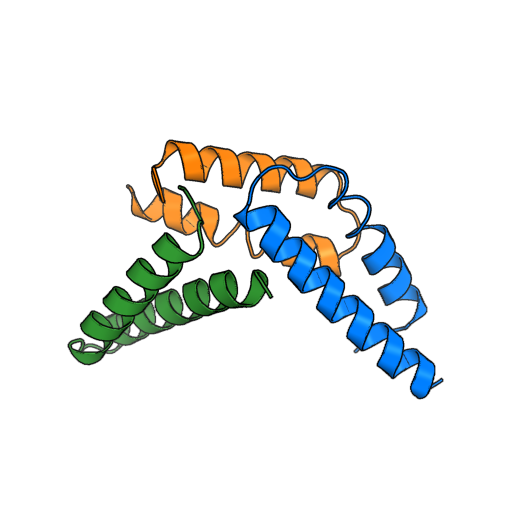B SER B 1 37 ? 5.011 21.819 10.937 0.50 14.07 34 SER B O 1
ATOM 781 N N . LYS B 1 38 ? 6.816 21.617 9.572 1.00 13.24 35 LYS B N 1
ATOM 782 C CA . LYS B 1 38 ? 6.978 20.175 9.791 1.00 13.32 35 LYS B CA 1
ATOM 783 C C . LYS B 1 38 ? 7.162 19.867 11.281 1.00 12.14 35 LYS B C 1
ATOM 784 O O . LYS B 1 38 ? 6.548 18.934 11.834 1.00 12.97 35 LYS B O 1
ATOM 790 N N . ILE B 1 39 ? 8.022 20.640 11.948 1.00 11.29 36 ILE B N 1
ATOM 791 C CA . ILE B 1 39 ? 8.280 20.409 13.344 1.00 11.27 36 ILE B CA 1
ATOM 792 C C . ILE B 1 39 ? 7.034 20.695 14.164 1.00 11.69 36 ILE B C 1
ATOM 793 O O . ILE B 1 39 ? 6.699 19.940 15.097 1.00 12.39 36 ILE B O 1
ATOM 798 N N . GLU B 1 40 ? 6.357 21.804 13.865 1.00 12.61 37 GLU B N 1
ATOM 799 C CA . GLU B 1 40 ? 5.130 22.146 14.592 1.00 13.60 37 GLU B CA 1
ATOM 800 C C . GLU B 1 40 ? 4.079 21.046 14.434 1.00 13.60 37 GLU B C 1
ATOM 801 O O . GLU B 1 40 ? 3.394 20.722 15.414 1.00 15.00 37 GLU B O 1
ATOM 807 N N . THR B 1 41 ? 3.974 20.441 13.260 1.00 13.61 38 THR B N 1
ATOM 808 C CA . THR B 1 41 ? 3.011 19.348 13.074 1.00 14.24 38 THR B CA 1
ATOM 809 C C . THR B 1 41 ? 3.419 18.152 13.931 1.00 12.86 38 THR B C 1
ATOM 810 O O . THR B 1 41 ? 2.539 17.517 14.554 1.00 14.81 38 THR B O 1
ATOM 814 N N . GLU B 1 42 ? 4.697 17.800 13.967 1.00 11.81 39 GLU B N 1
ATOM 815 C CA . GLU B 1 42 ? 5.148 16.701 14.797 1.00 12.05 39 GLU B CA 1
ATOM 816 C C . GLU B 1 42 ? 4.866 16.919 16.273 1.00 12.74 39 GLU B C 1
ATOM 817 O O . GLU B 1 42 ? 4.496 15.973 16.997 1.00 14.52 39 GLU B O 1
ATOM 823 N N . ILE B 1 43 ? 5.045 18.157 16.742 1.00 12.55 40 ILE B N 1
ATOM 824 C CA . ILE B 1 43 ? 4.676 18.486 18.110 1.00 13.91 40 ILE B CA 1
ATOM 825 C C . ILE B 1 43 ? 3.158 18.375 18.335 1.00 13.90 40 ILE B C 1
ATOM 826 O O . ILE B 1 43 ? 2.736 17.786 19.345 1.00 15.86 40 ILE B O 1
ATOM 831 N N . LYS B 1 44 ? 2.357 18.940 17.455 1.00 14.08 41 LYS B N 1
ATOM 832 C CA . LYS B 1 44 ? 0.898 18.902 17.585 1.00 16.13 41 LYS B CA 1
ATOM 833 C C . LYS B 1 44 ? 0.422 17.439 17.563 1.00 15.55 41 LYS B C 1
ATOM 834 O O . LYS B 1 44 ? -0.550 17.086 18.260 1.00 16.81 41 LYS B O 1
ATOM 840 N N . ASN B 1 45 ? 1.064 16.579 16.763 1.00 14.48 42 ASN B N 1
ATOM 841 C CA . ASN B 1 45 ? 0.692 15.176 16.691 1.00 14.56 42 ASN B CA 1
ATOM 842 C C . ASN B 1 45 ? 0.771 14.514 18.069 1.00 15.42 42 ASN B C 1
ATOM 843 O O . ASN B 1 45 ? 0.000 13.610 18.327 1.00 16.98 42 ASN B O 1
ATOM 848 N N . LYS B 1 46 ? 1.635 14.975 18.979 1.00 18.04 43 LYS B N 1
ATOM 849 C CA . LYS B 1 46 ? 1.674 14.451 20.360 1.00 21.40 43 LYS B CA 1
ATOM 850 C C . LYS B 1 46 ? 0.485 14.772 21.262 1.00 24.68 43 LYS B C 1
ATOM 851 O O . LYS B 1 46 ? 0.338 14.099 22.287 1.00 26.75 43 LYS B O 1
ATOM 857 N N . MET B 1 47 ? -0.315 15.773 20.887 1.00 26.24 44 MET B N 1
ATOM 858 C CA . MET B 1 47 ? -1.589 16.115 21.552 1.00 28.43 44 MET B CA 1
ATOM 859 C C . MET B 1 47 ? -1.428 16.397 23.033 1.00 30.37 44 MET B C 1
ATOM 860 O O . MET B 1 47 ? -1.920 15.609 23.839 1.00 32.35 44 MET B O 1
ATOM 865 N N . SER C 1 2 ? 20.171 10.121 19.980 1.00 25.94 -1 SER C N 1
ATOM 866 C CA . SER C 1 2 ? 20.281 9.840 18.532 1.00 21.84 -1 SER C CA 1
ATOM 867 C C . SER C 1 2 ? 19.157 10.510 17.703 1.00 18.44 -1 SER C C 1
ATOM 868 O O . SER C 1 2 ? 18.913 10.057 16.585 1.00 17.83 -1 SER C O 1
ATOM 871 N N . HIS C 1 3 ? 18.563 11.581 18.215 1.00 16.60 0 HIS C N 1
ATOM 872 C CA . HIS C 1 3 ? 17.559 12.342 17.436 1.00 14.64 0 HIS C CA 1
ATOM 873 C C . HIS C 1 3 ? 18.071 12.736 16.071 1.00 14.71 0 HIS C C 1
ATOM 874 O O . HIS C 1 3 ? 19.117 13.393 15.970 1.00 16.11 0 HIS C O 1
ATOM 881 N N . MET C 1 4 ? 17.365 12.323 15.027 1.00 14.85 1 MET C N 1
ATOM 882 C CA . MET C 1 4 ? 17.642 12.683 13.632 1.00 15.21 1 MET C CA 1
ATOM 883 C C . MET C 1 4 ? 18.896 12.044 13.058 1.00 16.03 1 MET C C 1
ATOM 884 O O . MET C 1 4 ? 19.305 12.400 11.952 1.00 18.08 1 MET C O 1
ATOM 893 N N . ALA C 1 5 ? 19.430 11.032 13.762 1.00 16.87 2 ALA C N 1
ATOM 894 C CA . ALA C 1 5 ? 20.517 10.246 13.208 1.00 18.03 2 ALA C CA 1
ATOM 895 C C . ALA C 1 5 ? 20.045 9.465 11.984 1.00 16.72 2 ALA C C 1
ATOM 896 O O . ALA C 1 5 ? 18.889 9.009 11.944 1.00 16.78 2 ALA C O 1
ATOM 898 N N . SER C 1 6 ? 20.928 9.209 11.030 1.00 18.97 3 SER C N 1
ATOM 899 C CA . SER C 1 6 ? 20.590 8.490 9.810 1.00 19.22 3 SER C CA 1
ATOM 900 C C . SER C 1 6 ? 19.922 7.145 10.093 1.00 18.94 3 SER C C 1
ATOM 901 O O . SER C 1 6 ? 18.916 6.804 9.459 1.00 18.30 3 SER C O 1
ATOM 904 N N . GLU C 1 7 ? 20.442 6.399 11.083 1.00 17.82 4 GLU C N 1
ATOM 905 C CA . GLU C 1 7 ? 19.866 5.087 11.400 1.00 18.18 4 GLU C CA 1
ATOM 906 C C . GLU C 1 7 ? 18.419 5.169 11.876 1.00 17.15 4 GLU C C 1
ATOM 907 O O . GLU C 1 7 ? 17.606 4.271 11.604 1.00 18.27 4 GLU C O 1
ATOM 913 N N . GLU C 1 8 ? 18.147 6.218 12.648 1.00 16.24 5 GLU C N 1
ATOM 914 C CA . GLU C 1 8 ? 16.793 6.416 13.143 1.00 15.49 5 GLU C CA 1
ATOM 915 C C . GLU C 1 8 ? 15.838 6.761 12.013 1.00 14.12 5 GLU C C 1
ATOM 916 O O . GLU C 1 8 ? 14.685 6.271 11.968 1.00 14.62 5 GLU C O 1
ATOM 922 N N . LEU C 1 9 ? 16.282 7.627 11.103 1.00 14.06 6 LEU C N 1
ATOM 923 C CA . LEU C 1 9 ? 15.495 7.957 9.901 1.00 14.27 6 LEU C CA 1
ATOM 924 C C . LEU C 1 9 ? 15.207 6.750 9.023 1.00 13.52 6 LEU C C 1
ATOM 925 O O . LEU C 1 9 ? 14.077 6.602 8.548 1.00 13.54 6 LEU C O 1
ATOM 930 N N . GLN C 1 10 ? 16.203 5.862 8.887 1.00 14.78 7 GLN C N 1
ATOM 931 C CA . GLN C 1 10 ? 16.002 4.678 8.094 1.00 15.01 7 GLN C CA 1
ATOM 932 C C . GLN C 1 10 ? 14.955 3.783 8.753 1.00 14.20 7 GLN C C 1
ATOM 933 O O . GLN C 1 10 ? 14.160 3.164 8.044 1.00 15.22 7 GLN C O 1
ATOM 943 N N . LYS C 1 11 ? 14.988 3.642 10.081 1.00 13.51 8 LYS C N 1
ATOM 944 C CA . LYS C 1 11 ? 13.965 2.824 10.755 1.00 14.39 8 LYS C CA 1
ATOM 945 C C . LYS C 1 11 ? 12.584 3.455 10.596 1.00 12.86 8 LYS C C 1
ATOM 946 O O . LYS C 1 11 ? 11.603 2.757 10.407 1.00 13.06 8 LYS C O 1
ATOM 952 N N . ASP C 1 12 ? 12.486 4.787 10.665 1.00 12.41 9 ASP C N 1
ATOM 953 C CA . ASP C 1 12 ? 11.216 5.456 10.438 1.00 11.31 9 ASP C CA 1
ATOM 954 C C . ASP C 1 12 ? 10.713 5.148 9.036 1.00 11.02 9 ASP C C 1
ATOM 955 O O . ASP C 1 12 ? 9.537 4.839 8.856 1.00 11.25 9 ASP C O 1
ATOM 960 N N . LEU C 1 13 ? 11.574 5.301 8.036 1.00 12.41 10 LEU C N 1
ATOM 961 C CA . LEU C 1 13 ? 11.201 5.123 6.636 1.00 12.55 10 LEU C CA 1
ATOM 962 C C . LEU C 1 13 ? 10.718 3.699 6.377 1.00 12.60 10 LEU C C 1
ATOM 963 O O . LEU C 1 13 ? 9.677 3.501 5.737 1.00 13.11 10 LEU C O 1
ATOM 968 N N . GLU C 1 14 ? 11.440 2.700 6.888 1.00 13.10 11 GLU C N 1
ATOM 969 C CA . GLU C 1 14 ? 11.069 1.314 6.636 1.00 14.06 11 GLU C CA 1
ATOM 970 C C . GLU C 1 14 ? 9.686 1.033 7.190 1.00 12.69 11 GLU C C 1
ATOM 971 O O . GLU C 1 14 ? 8.885 0.367 6.543 1.00 12.98 11 GLU C O 1
ATOM 977 N N . GLU C 1 15 ? 9.409 1.532 8.396 1.00 12.11 12 GLU C N 1
ATOM 978 C CA . GLU C 1 15 ? 8.070 1.297 8.981 1.00 11.70 12 GLU C CA 1
ATOM 979 C C . GLU C 1 15 ? 6.996 1.985 8.192 1.00 10.13 12 GLU C C 1
ATOM 980 O O . GLU C 1 15 ? 5.925 1.426 7.972 1.00 10.97 12 GLU C O 1
ATOM 986 N N . VAL C 1 16 ? 7.211 3.239 7.819 1.00 10.97 13 VAL C N 1
ATOM 987 C CA . VAL C 1 16 ? 6.169 3.923 7.057 1.00 10.75 13 VAL C CA 1
ATOM 988 C C . VAL C 1 16 ? 5.876 3.182 5.754 1.00 10.78 13 VAL C C 1
ATOM 989 O O . VAL C 1 16 ? 4.701 3.065 5.395 1.00 11.36 13 VAL C O 1
ATOM 993 N N . LYS C 1 17 ? 6.900 2.659 5.081 1.00 11.10 14 LYS C N 1
ATOM 994 C CA . LYS C 1 17 ? 6.691 1.887 3.857 1.00 11.97 14 LYS C CA 1
ATOM 995 C C . LYS C 1 17 ? 5.846 0.639 4.134 1.00 11.78 14 LYS C C 1
ATOM 996 O O . LYS C 1 17 ? 4.940 0.334 3.363 1.00 13.25 14 LYS C O 1
ATOM 1002 N N . VAL C 1 18 ? 6.147 -0.107 5.204 1.00 11.73 15 VAL C N 1
ATOM 1003 C CA . VAL C 1 18 ? 5.380 -1.303 5.534 1.00 13.48 15 VAL C CA 1
ATOM 1004 C C . VAL C 1 18 ? 3.904 -0.933 5.764 1.00 11.69 15 VAL C C 1
ATOM 1005 O O . VAL C 1 18 ? 2.984 -1.630 5.314 1.00 13.44 15 VAL C O 1
ATOM 1009 N N . LEU C 1 19 ? 3.670 0.118 6.556 1.00 11.00 16 LEU C N 1
ATOM 1010 C CA . LEU C 1 19 ? 2.294 0.456 6.846 1.00 10.78 16 LEU C CA 1
ATOM 1011 C C . LEU C 1 19 ? 1.574 1.015 5.629 1.00 10.70 16 LEU C C 1
ATOM 1012 O O . LEU C 1 19 ? 0.362 0.743 5.447 1.00 11.37 16 LEU C O 1
ATOM 1017 N N . LEU C 1 20 ? 2.255 1.7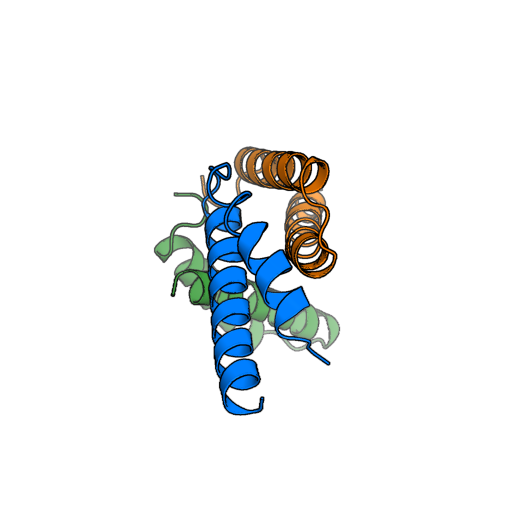79 4.791 1.00 10.68 17 LEU C N 1
ATOM 1018 C CA . LEU C 1 20 ? 1.671 2.252 3.558 1.00 10.85 17 LEU C CA 1
ATOM 1019 C C . LEU C 1 20 ? 1.261 1.091 2.645 1.00 11.57 17 LEU C C 1
ATOM 1020 O O . LEU C 1 20 ? 0.173 1.120 2.032 1.00 11.84 17 LEU C O 1
ATOM 1025 N N . GLU C 1 21 ? 2.112 0.062 2.555 1.00 11.26 18 GLU C N 1
ATOM 1026 C CA . GLU C 1 21 ? 1.735 -1.120 1.790 1.00 12.52 18 GLU C CA 1
ATOM 1027 C C . GLU C 1 21 ? 0.432 -1.750 2.297 1.00 11.79 18 GLU C C 1
ATOM 1028 O O . GLU C 1 21 ? -0.330 -2.263 1.488 1.00 13.22 18 GLU C O 1
ATOM 1034 N N . LYS C 1 22 ? 0.212 -1.717 3.626 1.00 11.83 19 LYS C N 1
ATOM 1035 C CA . LYS C 1 22 ? -0.991 -2.300 4.220 1.00 12.42 19 LYS C CA 1
ATOM 1036 C C . LYS C 1 22 ? -2.205 -1.389 4.147 1.00 12.33 19 LYS C C 1
ATOM 1037 O O . LYS C 1 22 ? -3.342 -1.853 4.256 1.00 14.76 19 LYS C O 1
ATOM 1043 N N . ALA C 1 23 ? -2.023 -0.082 3.974 1.00 11.93 20 ALA C N 1
ATOM 1044 C CA . ALA C 1 23 ? -3.141 0.869 4.065 1.00 11.78 20 ALA C CA 1
ATOM 1045 C C . ALA C 1 23 ? -3.991 0.826 2.826 1.00 11.68 20 ALA C C 1
ATOM 1046 O O . ALA C 1 23 ? -3.524 0.624 1.731 1.00 14.96 20 ALA C O 1
ATOM 1048 N N . THR C 1 24 ? -5.300 1.041 3.011 1.00 12.21 21 THR C N 1
ATOM 1049 C CA . THR C 1 24 ? -6.264 0.996 1.912 1.00 13.59 21 THR C CA 1
ATOM 1050 C C . THR C 1 24 ? -7.054 2.278 1.752 1.00 12.35 21 THR C C 1
ATOM 1051 O O . THR C 1 24 ? -7.439 2.610 0.625 1.00 15.98 21 THR C O 1
ATOM 1055 N N . ARG C 1 25 ? -7.304 2.987 2.839 1.00 11.97 22 ARG C N 1
ATOM 1056 C CA . ARG C 1 25 ? -8.199 4.145 2.797 1.00 11.82 22 ARG C CA 1
ATOM 1057 C C . ARG C 1 25 ? -7.453 5.329 2.218 1.00 11.22 22 ARG C C 1
ATOM 1058 O O . ARG C 1 25 ? -6.309 5.589 2.613 1.00 12.54 22 ARG C O 1
ATOM 1066 N N . LYS C 1 26 ? -8.076 6.094 1.312 1.00 12.14 23 LYS C N 1
ATOM 1067 C CA . LYS C 1 26 ? -7.378 7.172 0.626 1.00 12.96 23 LYS C CA 1
ATOM 1068 C C . LYS C 1 26 ? -6.759 8.167 1.571 1.00 11.61 23 LYS C C 1
ATOM 1069 O O . LYS C 1 26 ? -5.590 8.543 1.405 1.00 12.55 23 LYS C O 1
ATOM 1075 N N . ARG C 1 27 ? -7.435 8.627 2.622 1.00 12.05 24 ARG C N 1
ATOM 1076 C CA . ARG C 1 27 ? -6.826 9.638 3.471 1.00 13.21 24 ARG C CA 1
ATOM 1077 C C . ARG C 1 27 ? -5.647 9.088 4.277 1.00 11.82 24 ARG C C 1
ATOM 1078 O O . ARG C 1 27 ? -4.730 9.835 4.599 1.00 11.80 24 ARG C O 1
ATOM 1086 N N . VAL C 1 28 ? -5.685 7.795 4.587 1.00 12.21 25 VAL C N 1
ATOM 1087 C CA . VAL C 1 28 ? -4.612 7.159 5.336 1.00 11.93 25 VAL C CA 1
ATOM 1088 C C . VAL C 1 28 ? -3.396 6.936 4.463 1.00 11.19 25 VAL C C 1
ATOM 1089 O O . VAL C 1 28 ? -2.253 7.195 4.854 1.00 11.72 25 VAL C O 1
ATOM 1093 N N . ARG C 1 29 ? -3.624 6.442 3.243 1.00 11.81 26 ARG C N 1
ATOM 1094 C CA . ARG C 1 29 ? -2.545 6.328 2.257 1.00 11.87 26 ARG C CA 1
ATOM 1095 C C . ARG C 1 29 ? -1.920 7.707 2.011 1.00 11.48 26 ARG C C 1
ATOM 1096 O O . ARG C 1 29 ? -0.705 7.792 1.957 1.00 11.96 26 ARG C O 1
ATOM 1104 N N . ASP C 1 30 ? -2.752 8.736 1.861 1.00 11.88 27 ASP C N 1
ATOM 1105 C CA . ASP C 1 30 ? -2.201 10.064 1.625 1.00 12.33 27 ASP C CA 1
ATOM 1106 C C . ASP C 1 30 ? -1.326 10.522 2.793 1.00 11.36 27 ASP C C 1
ATOM 1107 O O . ASP C 1 30 ? -0.218 11.045 2.592 1.00 12.79 27 ASP C O 1
ATOM 1112 N N . ALA C 1 31 ? -1.793 10.339 4.034 1.00 11.62 28 ALA C N 1
ATOM 1113 C CA . ALA C 1 31 ? -1.020 10.765 5.181 1.00 12.27 28 ALA C CA 1
ATOM 1114 C C . ALA C 1 31 ? 0.301 10.012 5.281 1.00 11.52 28 ALA C C 1
ATOM 1115 O O . ALA C 1 31 ? 1.334 10.612 5.574 1.00 11.94 28 ALA C O 1
ATOM 1117 N N . LEU C 1 32 ? 0.284 8.684 5.066 1.00 10.98 29 LEU C N 1
ATOM 1118 C CA . LEU C 1 32 ? 1.524 7.924 5.159 1.00 10.65 29 LEU C CA 1
ATOM 1119 C C . LEU C 1 32 ? 2.445 8.245 3.994 1.00 10.50 29 LEU C C 1
ATOM 1120 O O . LEU C 1 32 ? 3.674 8.236 4.171 1.00 11.31 29 LEU C O 1
ATOM 1125 N N . THR C 1 33 ? 1.897 8.532 2.806 1.00 11.44 30 THR C N 1
ATOM 1126 C CA . THR C 1 33 ? 2.757 8.916 1.679 1.00 13.04 30 THR C CA 1
ATOM 1127 C C . THR C 1 33 ? 3.475 10.232 1.980 1.00 12.12 30 THR C C 1
ATOM 1128 O O . THR C 1 33 ? 4.667 10.411 1.660 1.00 13.37 30 THR C O 1
ATOM 1132 N N . ALA C 1 34 ? 2.760 11.175 2.587 1.00 12.50 31 ALA C N 1
ATOM 1133 C CA . ALA C 1 34 ? 3.382 12.446 2.957 1.00 13.74 31 ALA C CA 1
ATOM 1134 C C . ALA C 1 34 ? 4.458 12.250 4.016 1.00 12.93 31 ALA C C 1
ATOM 1135 O O . ALA C 1 34 ? 5.527 12.872 3.917 1.00 13.19 31 ALA C O 1
ATOM 1137 N N . GLU C 1 35 ? 4.224 11.380 5.013 1.00 13.01 32 GLU C N 1
ATOM 1138 C CA . GLU C 1 35 ? 5.246 11.078 6.002 1.00 13.20 32 GLU C CA 1
ATOM 1139 C C . GLU C 1 35 ? 6.474 10.436 5.338 1.00 11.37 32 GLU C C 1
ATOM 1140 O O . GLU C 1 35 ? 7.612 10.815 5.620 1.00 11.89 32 GLU C O 1
ATOM 1146 N N . LYS C 1 36 ? 6.244 9.501 4.406 1.00 11.56 33 LYS C N 1
ATOM 1147 C CA . LYS C 1 36 ? 7.345 8.863 3.670 1.00 12.19 33 LYS C CA 1
ATOM 1148 C C . LYS C 1 36 ? 8.197 9.909 2.947 1.00 11.77 33 LYS C C 1
ATOM 1149 O O . LYS C 1 36 ? 9.425 9.880 3.003 1.00 12.44 33 LYS C O 1
ATOM 1155 N N . SER C 1 37 ? 7.538 10.825 2.240 1.00 12.73 34 SER C N 1
ATOM 1156 C CA . SER C 1 37 ? 8.258 11.841 1.478 1.00 13.79 34 SER C CA 1
ATOM 1157 C C . SER C 1 37 ? 9.055 12.756 2.401 1.00 12.97 34 SER C C 1
ATOM 1158 O O . SER C 1 37 ? 10.226 13.100 2.089 1.00 13.71 34 SER C O 1
ATOM 1161 N N . LYS C 1 38 ? 8.493 13.138 3.557 1.00 12.40 35 LYS C N 1
ATOM 1162 C CA . LYS C 1 38 ? 9.216 13.955 4.493 1.00 12.46 35 LYS C CA 1
ATOM 1163 C C . LYS C 1 38 ? 10.488 13.256 4.989 1.00 12.15 35 LYS C C 1
ATOM 1164 O O . LYS C 1 38 ? 11.563 13.868 5.083 1.00 12.80 35 LYS C O 1
ATOM 1170 N N . ILE C 1 39 ? 10.354 11.973 5.353 1.00 11.87 36 ILE C N 1
ATOM 1171 C CA . ILE C 1 39 ? 11.502 11.246 5.855 1.00 11.97 36 ILE C CA 1
ATOM 1172 C C . ILE C 1 39 ? 12.539 11.035 4.747 1.00 12.22 36 ILE C C 1
ATOM 1173 O O . ILE C 1 39 ? 13.753 11.174 4.997 1.00 12.71 36 ILE C O 1
ATOM 1178 N N . GLU C 1 40 ? 12.109 10.730 3.525 1.00 12.27 37 GLU C N 1
ATOM 1179 C CA . GLU C 1 40 ? 13.047 10.582 2.416 1.00 14.03 37 GLU C CA 1
ATOM 1180 C C . GLU C 1 40 ? 13.843 11.871 2.210 1.00 14.08 37 GLU C C 1
ATOM 1181 O O . GLU C 1 40 ? 15.053 11.829 1.954 1.00 15.08 37 GLU C O 1
ATOM 1187 N N . THR C 1 41 ? 13.172 13.016 2.336 1.00 13.99 38 THR C N 1
ATOM 1188 C CA . THR C 1 41 ? 13.879 14.304 2.223 1.00 14.17 38 THR C CA 1
ATOM 1189 C C . THR C 1 41 ? 14.889 14.506 3.341 1.00 13.18 38 THR C C 1
ATOM 1190 O O . THR C 1 41 ? 16.002 14.960 3.142 1.00 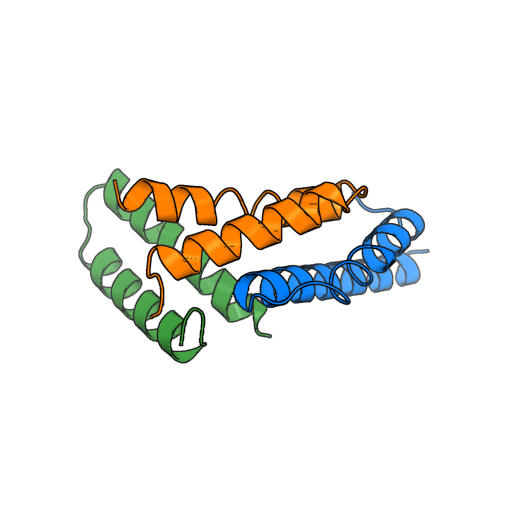14.69 38 THR C O 1
ATOM 1194 N N . GLU C 1 42 ? 14.503 14.145 4.565 1.00 13.21 39 GLU C N 1
ATOM 1195 C CA . GLU C 1 42 ? 15.450 14.265 5.674 1.00 13.68 39 GLU C CA 1
ATOM 1196 C C . GLU C 1 42 ? 16.703 13.424 5.449 1.00 13.68 39 GLU C C 1
ATOM 1197 O O . GLU C 1 42 ? 17.817 13.827 5.786 1.00 14.95 39 GLU C O 1
ATOM 1203 N N . ILE C 1 43 ? 16.531 12.239 4.875 1.00 14.41 40 ILE C N 1
ATOM 1204 C CA . ILE C 1 43 ? 17.648 11.348 4.586 1.00 15.78 40 ILE C CA 1
ATOM 1205 C C . ILE C 1 43 ? 18.491 11.947 3.448 1.00 16.02 40 ILE C C 1
ATOM 1206 O O . ILE C 1 43 ? 19.732 11.994 3.534 1.00 17.60 40 ILE C O 1
ATOM 1211 N N . LYS C 1 44 ? 17.843 12.394 2.393 1.00 15.66 41 LYS C N 1
ATOM 1212 C CA . LYS C 1 44 ? 18.567 13.004 1.252 1.00 16.76 41 LYS C CA 1
ATOM 1213 C C . LYS C 1 44 ? 19.326 14.233 1.674 1.00 17.10 41 LYS C C 1
ATOM 1214 O O . LYS C 1 44 ? 20.410 14.513 1.142 1.00 19.08 41 LYS C O 1
ATOM 1220 N N . ASN C 1 45 ? 18.800 14.976 2.636 1.00 16.07 42 ASN C N 1
ATOM 1221 C CA . ASN C 1 45 ? 19.438 16.209 3.035 1.00 17.04 42 ASN C CA 1
ATOM 1222 C C . ASN C 1 45 ? 20.764 15.918 3.661 1.00 18.30 42 ASN C C 1
ATOM 1223 O O . ASN C 1 45 ? 21.638 16.784 3.634 1.00 20.78 42 ASN C O 1
ATOM 1228 N N . LYS C 1 46 ? 20.994 14.726 4.189 1.00 21.09 43 LYS C N 1
ATOM 1229 C CA . LYS C 1 46 ? 22.348 14.363 4.668 1.00 23.89 43 LYS C CA 1
ATOM 1230 C C . LYS C 1 46 ? 23.437 14.151 3.599 1.00 26.18 43 LYS C C 1
ATOM 1231 O O . LYS C 1 46 ? 24.626 14.043 3.942 1.00 28.02 43 LYS C O 1
ATOM 1237 N N . MET C 1 47 ? 23.032 14.081 2.330 1.00 28.48 44 MET C N 1
ATOM 1238 C CA . MET C 1 47 ? 23.923 14.055 1.151 1.00 31.40 44 MET C CA 1
ATOM 1239 C C . MET C 1 47 ? 25.393 14.397 1.354 1.00 34.08 44 MET C C 1
ATOM 1240 O O . MET C 1 47 ? 26.228 13.494 1.457 1.00 35.87 44 MET C O 1
#

Organism: Homo sapiens (NCBI:txid9606)

Radius of gyration: 16.74 Å; Cα contacts (8 Å, |Δi|>4): 129; chains: 3; bounding box: 36×41×44 Å

B-factor: mean 18.36, std 7.59, range [9.46, 46.93]

InterPro domains:
  IPR007052 CS domain [PF04969] (77-156)
  IPR007052 CS domain [PS51203] (73-167)
  IPR007699 SGS domain [PF05002] (163-217)
  IPR007699 SGS domain [PS51048] (151-228)
  IPR008978 HSP20-like chaperone [G3DSA:2.60.40.790] (71-176)
  IPR008978 HSP20-like chaperone [SSF49764] (76-200)
  IPR015120 Siah interacting protein, N-terminal [PF09032] (4-75)
  IPR037201 Calcyclin-binding protein, N-terminal [SSF140106] (3-52)
  IPR037893 Calcyclin-binding Protein, CS domain [cd06468] (75-167)
  IPR052289 Calcyclin-binding ubiquitin ligase bridge [PTHR13164] (1-228)

Solvent-accessible surface area: 9391 Å² total; per-residue (Å²): 233,98,51,32,120,74,6,87,98,10,34,114,21,0,108,60,1,26,134,87,8,108,42,113,4,2,94,14,20,2,67,15,23,58,42,103,0,71,78,40,20,132,68,58,116,125,126,231,104,30,51,29,59,104,27,0,83,103,1,16,106,18,0,89,69,2,20,158,91,5,108,61,163,65,0,87,81,24,5,57,52,12,53,64,63,0,67,67,13,40,165,103,104,215,95,24,2,35,61,132,44,1,91,142,44,17,122,108,16,80,67,80,39,148,147,20,109,179,146,203,69,89,85,59,34,65,64,62,52,61,23,11,63,51,11,42,134,15,58,183

GO terms:
  GO:0030877 beta-catenin destruction complex (C, IDA)
  GO:0005515 protein binding (F, IPI)
  GO:0042803 protein homodimerization activity (F, IPI)
  GO:0005654 nucleoplasm (C, IDA)
  GO:0005829 cytosol (C, IDA)
  GO:0070062 extracellular exosome (C, HDA)

Nearest PDB structures (foldseek):
  2a26-assembly1_B  TM=1.022E+00  e=1.055E-04  Homo sapiens
  2a26-assembly2_C  TM=1.006E+00  e=2.175E-04  Homo sapiens
  4afl-assembly2_F  TM=9.730E-01  e=3.462E+00  Homo sapiens
  5l89-assembly3_Z  TM=8.823E-01  e=4.810E+00  Rhodospirillum rubrum
  5l8b-assembly1_J  TM=8.813E-01  e=5.861E+00  Rhodospirillum rubrum

Secondary structure (DSSP, 8-state):
---HHHHHHHHHHHHHHHHH--SHHHHHHHHHHHHHHHHHHHHHHHH-/-TT-HHHHHHHHHHHHHHHHH---HHHHHHHHHHHHHHHHHHHHT-/-TT-HHHHHHHHHHHHHHHHH--SHHHHHHHHHHHHHHHHHHHHT-

CATH classification: 4.10.860.10